Protein AF-A0A1M5SV69-F1 (afdb_monomer_lite)

Foldseek 3Di:
DCQVPPDPPLADHAQKWKDQDPDIDGHAAAPDDDPPDPVLLVLVLQLLQLVQVVCVVVVRDNPDHPPDDDDDAQDADPVRRDGIHMDGDPPRHDHSVVSSVSDDDDDPCVVVVVVVVVVPPPPPPVCCDVLNVLVVVLVVLVVVCVVVVVPQPPCVVVSVVSNVVSVVVNVVSVD

Organism: NCBI:txid1123350

Sequence (175 aa):
MMEYEYFGIEIPCPSAIIYTGNNFHITYKIKYPVNATDKAKTLAKRIQKEISNKLSDFNADKSVNLTTSTRFIYTRNFKTMNTVSVKIYEDKLYKLRDLQKCMPDLPSWYDKWKEQKKKNKKKVYNFFNLYNLLITRLGDLEKLQELRDFNCHGYRELMCFLYRNFAMQSLFNRR

Radius of gyration: 30.82 Å; chains: 1; bounding box: 59×40×78 Å

Secondary structure (DSSP, 8-state):
-HHHHHBTTTBPPPSEEEE-SS-EEEE-EESS-----HHHHHHHHHHHHHHHHHTGGGT--TT--TTPPPPPTT-B-TTT-PBPEEEE-TT-EE-HHHHHTTSPPPPTHHHHHHHHHHHT------TT-HHHHHHHHHHHHHHHHHTTTT--TTTHHHHHHHHHHHHHHHHHT--

Structure (mmCIF, N/CA/C/O backbone):
data_AF-A0A1M5SV69-F1
#
_entry.id   AF-A0A1M5SV69-F1
#
loop_
_atom_site.group_PDB
_atom_site.id
_atom_site.type_symbol
_atom_site.label_atom_id
_atom_site.label_alt_id
_atom_site.label_comp_id
_atom_site.label_asym_id
_atom_site.label_entity_id
_atom_site.label_seq_id
_atom_site.pdbx_PDB_ins_code
_atom_site.Cartn_x
_atom_site.Cartn_y
_atom_site.Cartn_z
_atom_site.occupancy
_atom_site.B_iso_or_equiv
_atom_site.auth_seq_id
_atom_site.auth_comp_id
_atom_site.auth_asym_id
_atom_site.auth_atom_id
_atom_site.pdbx_PDB_model_num
ATOM 1 N N . MET A 1 1 ? -12.460 3.429 27.699 1.00 64.25 1 MET A N 1
ATOM 2 C CA . MET A 1 1 ? -11.053 3.847 27.826 1.00 64.25 1 MET A CA 1
ATOM 3 C C . MET A 1 1 ? -10.481 4.145 26.444 1.00 64.25 1 MET A C 1
ATOM 5 O O . MET A 1 1 ? -10.582 5.293 26.044 1.00 64.25 1 MET A O 1
ATOM 9 N N . MET A 1 2 ? -10.135 3.134 25.629 1.00 80.81 2 MET A N 1
ATOM 10 C CA . MET A 1 2 ? -9.597 3.323 24.262 1.00 80.81 2 MET A CA 1
ATOM 11 C C . MET A 1 2 ? -10.385 4.300 23.375 1.00 80.81 2 MET A C 1
ATOM 13 O O . MET A 1 2 ? -9.789 5.172 22.754 1.00 80.81 2 MET A O 1
ATOM 17 N N . GLU A 1 3 ? -11.718 4.178 23.310 1.00 83.19 3 GLU A N 1
ATOM 18 C CA . GLU A 1 3 ? -12.513 5.023 22.406 1.00 83.19 3 GLU A CA 1
ATOM 19 C C . GLU A 1 3 ? -12.392 6.521 22.714 1.00 83.19 3 GLU A C 1
ATOM 21 O O . GLU A 1 3 ? -12.346 7.325 21.792 1.00 83.19 3 GLU A O 1
ATOM 26 N N . TYR A 1 4 ? -12.329 6.887 23.996 1.00 81.94 4 TYR A N 1
ATOM 27 C CA . TYR A 1 4 ? -12.284 8.285 24.433 1.00 81.94 4 TYR A CA 1
ATOM 28 C C . TYR A 1 4 ? -10.872 8.870 24.395 1.00 81.94 4 TYR A C 1
ATOM 30 O O . TYR A 1 4 ? -10.726 10.077 24.261 1.00 81.94 4 TYR A O 1
ATOM 38 N N . GLU A 1 5 ? -9.849 8.026 24.519 1.00 85.06 5 GLU A N 1
ATOM 39 C CA . GLU A 1 5 ? -8.449 8.453 24.597 1.00 85.06 5 GLU A CA 1
ATOM 40 C C . GLU A 1 5 ? -7.780 8.499 23.219 1.00 85.06 5 GLU A C 1
ATOM 42 O O . GLU A 1 5 ? -6.964 9.376 22.954 1.00 85.06 5 GLU A O 1
ATOM 47 N N . TYR A 1 6 ? -8.147 7.586 22.315 1.00 88.31 6 TYR A N 1
ATOM 48 C CA . TYR A 1 6 ? -7.448 7.423 21.040 1.00 88.31 6 TYR A CA 1
ATOM 49 C C . TYR A 1 6 ? -8.251 7.914 19.837 1.00 88.31 6 TYR A C 1
ATOM 51 O O . TYR A 1 6 ? -7.675 8.479 18.902 1.00 88.31 6 TYR A O 1
ATOM 59 N N . PHE A 1 7 ? -9.569 7.694 19.799 1.00 90.44 7 PHE A N 1
ATOM 60 C CA . PHE A 1 7 ? -10.340 7.941 18.579 1.00 90.44 7 PHE A CA 1
ATOM 61 C C . PHE A 1 7 ? -10.629 9.428 18.385 1.00 90.44 7 PHE A C 1
ATOM 63 O O . PHE A 1 7 ? -11.257 10.079 19.209 1.00 90.44 7 PHE A O 1
ATOM 70 N N . GLY A 1 8 ? -10.202 9.961 17.241 1.00 85.38 8 GLY A N 1
ATOM 71 C CA . GLY A 1 8 ? -10.313 11.384 16.922 1.00 85.38 8 GLY A CA 1
ATOM 72 C C . GLY A 1 8 ? -9.232 12.256 17.567 1.00 85.38 8 GLY A C 1
ATOM 73 O O . GLY A 1 8 ? -9.152 13.429 17.216 1.00 85.38 8 GLY A O 1
ATOM 74 N N . ILE A 1 9 ? -8.399 11.684 18.442 1.00 87.31 9 ILE A N 1
ATOM 75 C CA . ILE A 1 9 ? -7.287 12.363 19.116 1.00 87.31 9 ILE A CA 1
ATOM 76 C C . ILE A 1 9 ? -5.970 11.866 18.514 1.00 87.31 9 ILE A C 1
ATOM 78 O O . ILE A 1 9 ? -5.345 12.564 17.719 1.00 87.31 9 ILE A O 1
ATOM 82 N N . GLU A 1 10 ? -5.581 10.627 18.817 1.00 87.31 10 GLU A N 1
ATOM 83 C CA . GLU A 1 10 ? -4.330 10.045 18.325 1.00 87.31 10 GLU A CA 1
ATOM 84 C C . GLU A 1 10 ? -4.476 9.374 16.960 1.00 87.31 10 GLU A C 1
ATOM 86 O O . GLU A 1 10 ? -3.595 9.475 16.095 1.00 87.31 10 GLU A O 1
ATOM 91 N N . ILE A 1 11 ? -5.587 8.669 16.758 1.00 91.62 11 ILE A N 1
ATOM 92 C CA . ILE A 1 11 ? -5.908 7.983 15.509 1.00 91.62 11 ILE A CA 1
ATOM 93 C C . ILE A 1 11 ? -7.228 8.502 14.948 1.00 91.62 11 ILE A C 1
ATOM 95 O O . ILE A 1 11 ? -8.091 8.961 15.699 1.00 91.62 11 ILE A O 1
ATOM 99 N N . PRO A 1 12 ? -7.440 8.426 13.623 1.00 92.19 12 PRO A N 1
ATOM 100 C CA . PRO A 1 12 ? -8.720 8.793 13.046 1.00 92.19 12 PRO A CA 1
ATOM 101 C C . PRO A 1 12 ? -9.831 7.948 13.671 1.00 92.19 12 PRO A C 1
ATOM 103 O O . PRO A 1 12 ? -9.642 6.757 13.936 1.00 92.19 12 PRO A O 1
ATOM 106 N N . CYS A 1 13 ? -10.990 8.566 13.889 1.00 92.38 13 CYS A N 1
ATOM 107 C CA . CYS A 1 13 ? -12.167 7.853 14.367 1.00 92.38 13 CYS A CA 1
ATOM 108 C C . CYS A 1 13 ? -12.497 6.699 13.398 1.00 92.38 13 CYS A C 1
ATOM 110 O O . CYS A 1 13 ? -12.526 6.914 12.185 1.00 92.38 13 CYS A O 1
ATOM 112 N N . PRO A 1 14 ? -12.677 5.462 13.874 1.00 93.31 14 PRO A N 1
ATOM 113 C CA . PRO A 1 14 ? -12.984 4.355 12.982 1.00 93.31 14 PRO A CA 1
ATOM 114 C C . PRO A 1 14 ? -14.369 4.490 12.361 1.00 93.31 14 PRO A C 1
ATOM 116 O O . PRO A 1 14 ? -15.245 5.149 12.905 1.00 93.31 14 PRO A O 1
ATOM 119 N N . SER A 1 15 ? -14.579 3.829 11.224 1.00 93.06 15 SER A N 1
ATOM 120 C CA . SER A 1 15 ? -15.909 3.708 10.615 1.00 93.06 15 SER A CA 1
ATOM 121 C C . SER A 1 15 ? -16.727 2.602 11.270 1.00 93.06 15 SER A C 1
ATOM 123 O O . SER A 1 15 ? -17.947 2.697 11.371 1.00 93.06 15 SER A O 1
ATOM 125 N N . ALA A 1 16 ? -16.061 1.532 11.702 1.00 91.44 16 ALA A N 1
ATOM 126 C CA . ALA A 1 16 ? -16.687 0.457 12.451 1.00 91.44 16 ALA A CA 1
ATOM 127 C C . ALA A 1 16 ? -15.661 -0.302 13.293 1.00 91.44 16 ALA A C 1
ATOM 129 O O . ALA A 1 16 ? -14.480 -0.376 12.942 1.00 91.44 16 ALA A O 1
ATOM 130 N N . ILE A 1 17 ? -16.142 -0.921 14.366 1.00 91.69 17 ILE A N 1
ATOM 131 C CA . ILE A 1 17 ? -15.400 -1.898 15.160 1.00 91.69 17 ILE A CA 1
ATOM 132 C C . ILE A 1 17 ? -16.156 -3.215 15.101 1.00 91.69 17 ILE A C 1
ATOM 134 O O . ILE A 1 17 ? -17.335 -3.273 15.443 1.00 91.69 17 ILE A O 1
ATOM 138 N N . ILE A 1 18 ? -15.482 -4.267 14.649 1.00 90.44 18 ILE A N 1
ATOM 139 C CA . ILE A 1 18 ? -16.045 -5.615 14.555 1.00 90.44 18 ILE A CA 1
ATOM 140 C C . ILE A 1 18 ? -15.494 -6.432 15.717 1.00 90.44 18 ILE A C 1
ATOM 142 O O . ILE A 1 18 ? -14.295 -6.699 15.761 1.00 90.44 18 ILE A O 1
ATOM 146 N N . TYR A 1 19 ? -16.354 -6.858 16.633 1.00 90.06 19 TYR A N 1
ATOM 147 C CA . TYR A 1 19 ? -15.987 -7.697 17.768 1.00 90.06 19 TYR A CA 1
ATOM 148 C C . TYR A 1 19 ? -16.149 -9.164 17.388 1.00 90.06 19 TYR A C 1
ATOM 150 O O . TYR A 1 19 ? -17.208 -9.598 16.947 1.00 90.06 19 TYR A O 1
ATOM 158 N N . THR A 1 20 ? -15.091 -9.952 17.563 1.00 84.69 20 THR A N 1
ATOM 159 C CA . THR A 1 20 ? -15.037 -11.359 17.131 1.00 84.69 20 THR A CA 1
ATOM 160 C C . THR A 1 20 ? -14.983 -12.349 18.301 1.00 84.69 20 THR A C 1
ATOM 162 O O . THR A 1 20 ? -14.629 -13.521 18.128 1.00 84.69 20 THR A O 1
ATOM 165 N N . GLY A 1 21 ? -15.335 -11.881 19.500 1.00 80.88 21 GLY A N 1
ATOM 166 C CA . GLY A 1 21 ? -15.098 -12.556 20.770 1.00 80.88 21 GLY A CA 1
ATOM 167 C C . GLY A 1 21 ? -13.882 -11.938 21.452 1.00 80.88 21 GLY A C 1
ATOM 168 O O . GLY A 1 21 ? -13.966 -10.811 21.920 1.00 80.88 21 GLY A O 1
ATOM 169 N N . ASN A 1 22 ? -12.754 -12.648 21.465 1.00 81.62 22 ASN A N 1
ATOM 170 C CA . ASN A 1 22 ? -11.553 -12.211 22.193 1.00 81.62 22 ASN A CA 1
ATOM 171 C C . ASN A 1 22 ? -10.779 -11.083 21.497 1.00 81.62 22 ASN A C 1
ATOM 173 O O . ASN A 1 22 ? -9.997 -10.396 22.140 1.00 81.62 22 ASN A O 1
ATOM 177 N N . ASN A 1 23 ? -10.997 -10.897 20.194 1.00 86.50 23 ASN A N 1
ATOM 178 C CA . ASN A 1 23 ? -10.324 -9.881 19.392 1.00 86.50 23 ASN A CA 1
ATOM 179 C C . ASN A 1 23 ? -11.354 -8.950 18.756 1.00 86.50 23 ASN A C 1
ATOM 181 O O . ASN A 1 23 ? -12.509 -9.333 18.534 1.00 86.50 23 ASN A O 1
ATOM 185 N N . PHE A 1 24 ? -10.911 -7.764 18.361 1.00 87.75 24 PHE A N 1
ATOM 186 C CA . PHE A 1 24 ? -11.712 -6.825 17.589 1.00 87.75 24 PHE A CA 1
ATOM 187 C C . PHE A 1 24 ? -10.922 -6.290 16.391 1.00 87.75 24 PHE A C 1
ATOM 189 O O . PHE A 1 24 ? -9.693 -6.269 16.393 1.00 87.75 24 PHE A O 1
ATOM 196 N N . HIS A 1 25 ? -11.640 -5.860 15.357 1.00 89.31 25 HIS A N 1
ATOM 197 C CA . HIS A 1 25 ? -11.069 -5.228 14.174 1.00 89.31 25 HIS A CA 1
ATOM 198 C C . HIS A 1 25 ? -11.552 -3.790 14.068 1.00 89.31 25 HIS A C 1
ATOM 200 O O . HIS A 1 25 ? -12.753 -3.539 13.971 1.00 89.31 25 HIS A O 1
ATOM 206 N N . ILE A 1 26 ? -10.607 -2.857 14.025 1.00 90.50 26 ILE A N 1
ATOM 207 C CA . ILE A 1 26 ? -10.865 -1.451 13.723 1.00 90.50 26 ILE A CA 1
ATOM 208 C C . ILE A 1 26 ? -10.871 -1.289 12.203 1.00 90.50 26 ILE A C 1
ATOM 210 O O . ILE A 1 26 ? -9.895 -1.623 11.532 1.00 90.50 26 ILE A O 1
ATOM 214 N N . THR A 1 27 ? -11.978 -0.792 11.655 1.00 90.44 27 THR A N 1
ATOM 215 C CA . THR A 1 27 ? -12.192 -0.702 10.207 1.00 90.44 27 THR A CA 1
ATOM 216 C C . THR A 1 27 ? -12.416 0.742 9.775 1.00 90.44 27 THR A C 1
ATOM 218 O O . THR A 1 27 ? -13.216 1.465 10.371 1.00 90.44 27 THR A O 1
ATOM 221 N N . TYR A 1 28 ? -11.755 1.139 8.687 1.00 92.38 28 TYR A N 1
ATOM 222 C CA . TYR A 1 28 ? -11.915 2.441 8.038 1.00 92.38 28 TYR A CA 1
ATOM 223 C C . TYR A 1 28 ? -12.510 2.260 6.644 1.00 92.38 28 TYR A C 1
ATOM 225 O O . TYR A 1 28 ? -11.943 1.570 5.796 1.00 92.38 28 TYR A O 1
ATOM 233 N N . LYS A 1 29 ? -13.651 2.897 6.389 1.00 91.62 29 LYS A N 1
ATOM 234 C CA . LYS A 1 29 ? -14.342 2.851 5.101 1.00 91.62 29 LYS A CA 1
ATOM 235 C C . LYS A 1 29 ? -13.814 3.959 4.195 1.00 91.62 29 LYS A C 1
ATOM 237 O O . LYS A 1 29 ? -13.866 5.143 4.532 1.00 91.62 29 LYS A O 1
ATOM 242 N N . ILE A 1 30 ? -13.311 3.572 3.025 1.00 92.12 30 ILE A N 1
ATOM 243 C CA . ILE A 1 30 ? -12.817 4.522 2.028 1.00 92.12 30 ILE A CA 1
ATOM 244 C C . ILE A 1 30 ? -13.992 5.029 1.182 1.00 92.12 30 ILE A C 1
ATOM 246 O O . ILE A 1 30 ? -14.763 4.236 0.648 1.00 92.12 30 ILE A O 1
ATOM 250 N N . LYS A 1 31 ? -14.128 6.357 1.065 1.00 90.50 31 LYS A N 1
ATOM 251 C CA . LYS A 1 31 ? -15.256 7.041 0.409 1.00 90.50 31 LYS A CA 1
ATOM 252 C C . LYS A 1 31 ? -15.375 6.721 -1.082 1.00 90.50 31 LYS A C 1
ATOM 254 O O . LYS A 1 31 ? -16.479 6.547 -1.583 1.00 90.50 31 LYS A O 1
ATOM 259 N N . TYR A 1 32 ? -14.244 6.684 -1.781 1.00 89.12 32 TYR A N 1
ATOM 260 C CA . TYR A 1 32 ? -14.173 6.443 -3.222 1.00 89.12 32 TYR A CA 1
ATOM 261 C C . TYR A 1 32 ? -13.212 5.289 -3.511 1.00 89.12 32 TYR A C 1
ATOM 263 O O . TYR A 1 32 ? -12.206 5.170 -2.805 1.00 89.12 32 TYR A O 1
ATOM 271 N N . PRO A 1 33 ? -13.455 4.476 -4.552 1.00 86.81 33 PRO A N 1
ATOM 272 C CA . PRO A 1 33 ? -12.511 3.447 -4.963 1.00 86.81 33 PRO A CA 1
ATOM 273 C C . PRO A 1 33 ? -11.115 4.039 -5.185 1.00 86.81 33 PRO A C 1
ATOM 275 O O . PRO A 1 33 ? -10.955 5.080 -5.823 1.00 86.81 33 PRO A O 1
ATOM 278 N N . VAL A 1 34 ? -10.094 3.376 -4.646 1.00 86.25 34 VAL A N 1
ATOM 279 C CA . VAL A 1 34 ? -8.694 3.763 -4.839 1.00 86.25 34 VAL A CA 1
ATOM 280 C C . VAL A 1 34 ? -8.057 2.760 -5.785 1.00 86.25 34 VAL A C 1
ATOM 282 O O . VAL A 1 34 ? -8.069 1.561 -5.514 1.00 86.25 34 VAL A O 1
ATOM 285 N N . ASN A 1 35 ? -7.463 3.249 -6.874 1.00 87.06 35 ASN A N 1
ATOM 286 C CA . ASN A 1 35 ? -6.741 2.396 -7.815 1.00 87.06 35 ASN A CA 1
ATOM 287 C C . ASN A 1 35 ? -5.661 1.592 -7.081 1.00 87.06 35 ASN A C 1
ATOM 289 O O . ASN A 1 35 ? -4.825 2.169 -6.377 1.00 87.06 35 ASN A O 1
ATOM 293 N N . ALA A 1 36 ? -5.636 0.275 -7.302 1.00 85.25 36 ALA A N 1
ATOM 294 C CA . ALA A 1 36 ? -4.757 -0.688 -6.631 1.00 85.25 36 ALA A CA 1
ATOM 295 C C . ALA A 1 36 ? -3.279 -0.618 -7.084 1.00 85.25 36 ALA A C 1
ATOM 297 O O . ALA A 1 36 ? -2.602 -1.636 -7.223 1.00 85.25 36 ALA A O 1
ATOM 298 N N . THR A 1 37 ? -2.773 0.594 -7.304 1.00 90.56 37 THR A N 1
ATOM 299 C CA . THR A 1 37 ? -1.375 0.887 -7.626 1.00 90.56 37 THR A CA 1
ATOM 300 C C . THR A 1 37 ? -0.457 0.574 -6.445 1.00 90.56 37 THR A C 1
ATOM 302 O O . THR A 1 37 ? -0.856 0.694 -5.282 1.00 90.56 37 THR A O 1
ATOM 305 N N . ASP A 1 38 ? 0.811 0.264 -6.721 1.00 88.31 38 ASP A N 1
ATOM 306 C CA . ASP A 1 38 ? 1.802 -0.021 -5.672 1.00 88.31 38 ASP A CA 1
ATOM 307 C C . ASP A 1 38 ? 1.968 1.136 -4.687 1.00 88.31 38 ASP A C 1
ATOM 309 O O . ASP A 1 38 ? 2.153 0.925 -3.488 1.00 88.31 38 ASP A O 1
ATOM 313 N N . LYS A 1 39 ? 1.825 2.377 -5.165 1.00 89.75 39 LYS A N 1
ATOM 314 C CA . LYS A 1 39 ? 1.870 3.581 -4.326 1.00 89.75 39 LYS A CA 1
ATOM 315 C C . LYS A 1 39 ? 0.712 3.622 -3.331 1.00 89.75 39 LYS A C 1
ATOM 317 O O . LYS A 1 39 ? 0.944 3.888 -2.155 1.00 89.75 39 LYS A O 1
ATOM 322 N N . ALA A 1 40 ? -0.512 3.342 -3.784 1.00 91.00 40 ALA A N 1
ATOM 323 C CA . ALA A 1 40 ? -1.691 3.322 -2.922 1.00 91.00 40 ALA A CA 1
ATOM 324 C C . ALA A 1 40 ? -1.612 2.192 -1.887 1.00 91.00 40 ALA A C 1
ATOM 326 O O . ALA A 1 40 ? -1.817 2.437 -0.700 1.00 91.00 40 ALA A O 1
ATOM 327 N N . LYS A 1 41 ? -1.217 0.985 -2.317 1.00 90.31 41 LYS A N 1
ATOM 328 C CA . LYS A 1 41 ? -0.983 -0.158 -1.419 1.00 90.31 41 LYS A CA 1
ATOM 329 C C . LYS A 1 41 ? 0.082 0.164 -0.370 1.00 90.31 41 LYS A C 1
ATOM 331 O O . LYS A 1 41 ? -0.117 -0.103 0.811 1.00 90.31 41 LYS A O 1
ATOM 336 N N . THR A 1 42 ? 1.193 0.775 -0.786 1.00 91.25 42 THR A N 1
ATOM 337 C CA . THR A 1 42 ? 2.278 1.186 0.120 1.00 91.25 42 THR A CA 1
ATOM 338 C C . THR A 1 42 ? 1.798 2.217 1.135 1.00 91.25 42 THR A C 1
ATOM 340 O O . THR A 1 42 ? 2.099 2.088 2.319 1.00 91.25 42 THR A O 1
ATOM 343 N N . LEU A 1 43 ? 1.039 3.225 0.696 1.00 91.88 43 LEU A N 1
ATOM 344 C CA . LEU A 1 43 ? 0.486 4.243 1.588 1.00 91.88 43 LEU A CA 1
ATOM 345 C C . LEU A 1 43 ? -0.464 3.623 2.617 1.00 91.88 43 LEU A C 1
ATOM 347 O O . LEU A 1 43 ? -0.311 3.874 3.807 1.00 91.88 43 LEU A O 1
ATOM 351 N N . ALA A 1 44 ? -1.386 2.767 2.177 1.00 91.94 44 ALA A N 1
ATOM 352 C CA . ALA A 1 44 ? -2.326 2.102 3.069 1.00 91.94 44 ALA A CA 1
ATOM 353 C C . ALA A 1 44 ? -1.618 1.204 4.101 1.00 91.94 44 ALA A C 1
ATOM 355 O O . ALA A 1 44 ? -1.942 1.277 5.283 1.00 91.94 44 ALA A O 1
ATOM 356 N N . LYS A 1 45 ? -0.592 0.435 3.694 1.00 91.12 45 LYS A N 1
ATOM 357 C CA . LYS A 1 45 ? 0.223 -0.372 4.624 1.00 91.12 45 LYS A CA 1
ATOM 358 C C . LYS A 1 45 ? 0.917 0.490 5.679 1.00 91.12 45 LYS A C 1
ATOM 360 O O . LYS A 1 45 ? 0.997 0.100 6.838 1.00 91.12 45 LYS A O 1
ATOM 365 N N . ARG A 1 46 ? 1.432 1.660 5.286 1.00 91.50 46 ARG A N 1
ATOM 366 C CA . ARG A 1 46 ? 2.080 2.588 6.225 1.00 91.50 46 ARG A CA 1
ATOM 367 C C . ARG A 1 46 ? 1.085 3.187 7.211 1.00 91.50 46 ARG A C 1
ATOM 369 O O . ARG A 1 46 ? 1.371 3.176 8.397 1.00 91.50 46 ARG A O 1
ATOM 376 N N . ILE A 1 47 ? -0.076 3.637 6.735 1.00 92.62 47 ILE A N 1
ATOM 377 C CA . ILE A 1 47 ? -1.160 4.140 7.595 1.00 92.62 47 ILE A CA 1
ATOM 378 C C . ILE A 1 47 ? -1.547 3.078 8.625 1.00 92.62 47 ILE A C 1
ATOM 380 O O . ILE A 1 47 ? -1.594 3.359 9.816 1.00 92.62 47 ILE A O 1
ATOM 384 N N . GLN A 1 48 ? -1.763 1.842 8.176 1.00 91.56 48 GLN A N 1
ATOM 385 C CA . GLN A 1 48 ? -2.102 0.732 9.058 1.00 91.56 48 GLN A CA 1
ATOM 386 C C . GLN A 1 48 ? -1.015 0.480 10.112 1.00 91.56 48 GLN A C 1
ATOM 388 O O . GLN A 1 48 ? -1.331 0.307 11.287 1.00 91.56 48 GLN A O 1
ATOM 393 N N . LYS A 1 49 ? 0.261 0.490 9.709 1.00 90.94 49 LYS A N 1
ATOM 394 C CA . LYS A 1 49 ? 1.388 0.324 10.632 1.00 90.94 49 LYS A CA 1
ATOM 395 C C . LYS A 1 49 ? 1.435 1.441 11.676 1.00 90.94 49 LYS A C 1
ATOM 397 O O . LYS A 1 49 ? 1.636 1.143 12.846 1.00 90.94 49 LYS A O 1
ATOM 402 N N . GLU A 1 50 ? 1.223 2.693 11.275 1.00 92.00 50 GLU A N 1
ATOM 403 C CA . GLU A 1 50 ? 1.185 3.822 12.212 1.00 92.00 50 GLU A CA 1
ATOM 404 C C . GLU A 1 50 ? 0.024 3.709 13.203 1.00 92.00 50 GLU A C 1
ATOM 406 O O . GLU A 1 50 ? 0.226 3.876 14.402 1.00 92.00 50 GLU A O 1
ATOM 411 N N . ILE A 1 51 ? -1.174 3.345 12.739 1.00 91.88 51 ILE A N 1
ATOM 412 C CA . ILE A 1 51 ? -2.327 3.117 13.625 1.00 91.88 51 ILE A CA 1
ATOM 413 C C . ILE A 1 51 ? -2.042 1.965 14.601 1.00 91.88 51 ILE A C 1
ATOM 415 O O . ILE A 1 51 ? -2.313 2.087 15.791 1.00 91.88 51 ILE A O 1
ATOM 419 N N . SER A 1 52 ? -1.449 0.866 14.128 1.00 90.94 52 SER A N 1
ATOM 420 C CA . SER A 1 52 ? -1.069 -0.266 14.982 1.00 90.94 52 SER A CA 1
ATOM 421 C C . SER A 1 52 ? 0.031 0.089 15.985 1.00 90.94 52 SER A C 1
ATOM 423 O O . SER A 1 52 ? 0.018 -0.432 17.094 1.00 90.94 52 SER A O 1
ATOM 425 N N . ASN A 1 53 ? 0.967 0.969 15.621 1.00 90.75 53 ASN A N 1
ATOM 426 C CA . ASN A 1 53 ? 1.982 1.465 16.546 1.00 90.75 53 ASN A CA 1
ATOM 427 C C . ASN A 1 53 ? 1.366 2.334 17.643 1.00 90.75 53 ASN A C 1
ATOM 429 O O . ASN A 1 53 ? 1.728 2.156 18.795 1.00 90.75 53 ASN A O 1
ATOM 433 N N . LYS A 1 54 ? 0.426 3.223 17.301 1.00 90.69 54 LYS A N 1
ATOM 434 C CA . LYS A 1 54 ? -0.304 4.039 18.285 1.00 90.69 54 LYS A CA 1
ATOM 435 C C . LYS A 1 54 ? -1.157 3.190 19.225 1.00 90.69 54 LYS A C 1
ATOM 437 O O . LYS A 1 54 ? -1.316 3.518 20.385 1.00 90.69 54 LYS A O 1
ATOM 442 N N . LEU A 1 55 ? -1.664 2.059 18.743 1.00 89.94 55 LEU A N 1
ATOM 443 C CA . LEU A 1 55 ? -2.428 1.102 19.544 1.00 89.94 55 LEU A CA 1
ATOM 444 C C . LEU A 1 55 ? -1.560 -0.028 20.127 1.00 89.94 55 LEU A C 1
ATOM 446 O O . LEU A 1 55 ? -2.074 -1.118 20.396 1.00 89.94 55 LEU A O 1
ATOM 450 N N . SER A 1 56 ? -0.252 0.191 20.311 1.00 88.38 56 SER A N 1
ATOM 451 C CA . SER A 1 56 ? 0.652 -0.831 20.857 1.00 88.38 56 SER A CA 1
ATOM 452 C C . SER A 1 56 ? 0.227 -1.317 22.237 1.00 88.38 56 SER A C 1
ATOM 454 O O . SER A 1 56 ? 0.341 -2.508 22.516 1.00 88.38 56 SER A O 1
ATOM 456 N N . ASP A 1 57 ? -0.329 -0.422 23.049 1.00 88.38 57 ASP A N 1
ATOM 457 C CA . ASP A 1 57 ? -0.762 -0.697 24.423 1.00 88.38 57 ASP A CA 1
ATOM 458 C C . ASP A 1 57 ? -1.916 -1.708 24.475 1.00 88.38 57 ASP A C 1
ATOM 460 O O . ASP A 1 57 ? -2.129 -2.386 25.477 1.00 88.38 57 ASP A O 1
ATOM 464 N N . PHE A 1 58 ? -2.627 -1.869 23.356 1.00 87.44 58 PHE A N 1
ATOM 465 C CA . PHE A 1 58 ? -3.705 -2.839 23.184 1.00 87.44 58 PHE A CA 1
ATOM 466 C C . PHE A 1 58 ? -3.263 -4.096 22.422 1.00 87.44 58 PHE A C 1
ATOM 468 O O . PHE A 1 58 ? -4.111 -4.834 21.922 1.00 87.44 58 PHE A O 1
ATOM 475 N N . ASN A 1 59 ? -1.952 -4.341 22.303 1.00 85.44 59 ASN A N 1
ATOM 476 C CA . ASN A 1 59 ? -1.373 -5.455 21.544 1.00 85.44 59 ASN A CA 1
ATOM 477 C C . ASN A 1 59 ? -1.872 -5.519 20.089 1.00 85.44 59 ASN A C 1
ATOM 479 O O . ASN A 1 59 ? -2.119 -6.598 19.545 1.00 85.44 59 ASN A O 1
ATOM 483 N N . ALA A 1 60 ? -2.037 -4.357 19.446 1.00 84.88 60 ALA A N 1
ATOM 484 C CA . ALA A 1 60 ? -2.473 -4.298 18.058 1.00 84.88 60 ALA A CA 1
ATOM 485 C C . ALA A 1 60 ? -1.478 -5.008 17.125 1.00 84.88 60 ALA A C 1
ATOM 487 O O . ALA A 1 60 ? -0.272 -4.747 17.144 1.00 84.88 60 ALA A O 1
ATOM 488 N N . ASP A 1 61 ? -2.005 -5.884 16.271 1.00 82.19 61 ASP A N 1
ATOM 489 C CA . ASP A 1 61 ? -1.194 -6.690 15.365 1.00 82.19 61 ASP A CA 1
ATOM 490 C C . ASP A 1 61 ? -0.651 -5.857 14.190 1.00 82.19 61 ASP A C 1
ATOM 492 O O . ASP A 1 61 ? -1.387 -5.371 13.324 1.00 82.19 61 ASP A O 1
ATOM 496 N N . LYS A 1 62 ? 0.680 -5.746 14.141 1.00 77.38 62 LYS A N 1
ATOM 497 C CA . LYS A 1 62 ? 1.434 -5.006 13.118 1.00 77.38 62 LYS A CA 1
ATOM 498 C C . LYS A 1 62 ? 1.527 -5.751 11.783 1.00 77.38 62 LYS A C 1
ATOM 500 O O . LYS A 1 62 ? 1.935 -5.154 10.786 1.00 77.38 62 LYS A O 1
ATOM 505 N N . SER A 1 63 ? 1.203 -7.045 11.763 1.00 74.94 63 SER A N 1
ATOM 506 C CA . SER A 1 63 ? 1.414 -7.953 10.629 1.00 74.94 63 SER A CA 1
ATOM 507 C C . SER A 1 63 ? 0.177 -8.171 9.752 1.00 74.94 63 SER A C 1
ATOM 509 O O . SER A 1 63 ? 0.263 -8.843 8.722 1.00 74.94 63 SER A O 1
ATOM 511 N N . VAL A 1 64 ? -0.964 -7.573 10.111 1.00 74.62 64 VAL A N 1
ATOM 512 C CA . VAL A 1 64 ? -2.222 -7.742 9.374 1.00 74.62 64 VAL A CA 1
ATOM 513 C C . VAL A 1 64 ? -2.045 -7.311 7.911 1.00 74.62 64 VAL A C 1
ATOM 515 O O . VAL A 1 64 ? -1.547 -6.229 7.606 1.00 74.62 64 VAL A O 1
ATOM 518 N N . ASN A 1 65 ? -2.452 -8.155 6.966 1.00 77.12 65 ASN A N 1
ATOM 519 C CA . ASN A 1 65 ? -2.412 -7.799 5.550 1.00 77.12 65 ASN A CA 1
ATOM 520 C C . ASN A 1 65 ? -3.591 -6.896 5.174 1.00 77.12 65 ASN A C 1
ATOM 522 O O . ASN A 1 65 ? -4.699 -7.058 5.684 1.00 77.12 65 ASN A O 1
ATOM 526 N N . LEU A 1 66 ? -3.383 -6.013 4.193 1.00 72.88 66 LEU A N 1
ATOM 527 C CA . LEU A 1 66 ? -4.426 -5.106 3.695 1.00 72.88 66 LEU A CA 1
ATOM 528 C C . LEU A 1 66 ? -5.654 -5.839 3.119 1.00 72.88 66 LEU A C 1
ATOM 530 O O . LEU A 1 66 ? -6.735 -5.270 3.038 1.00 72.88 66 LEU A O 1
ATOM 534 N N . THR A 1 67 ? -5.463 -7.084 2.682 1.00 65.62 67 THR A N 1
ATOM 535 C CA . THR A 1 67 ? -6.475 -7.963 2.077 1.00 65.62 67 THR A CA 1
ATOM 536 C C . THR A 1 67 ? -6.987 -9.033 3.043 1.00 65.62 67 THR A C 1
ATOM 538 O O . THR A 1 67 ? -7.592 -10.007 2.606 1.00 65.62 67 THR A O 1
ATOM 541 N N . THR A 1 68 ? -6.715 -8.906 4.344 1.00 66.25 68 THR A N 1
ATOM 542 C CA . THR A 1 68 ? -7.184 -9.883 5.336 1.00 66.25 68 THR A CA 1
ATOM 543 C C . THR A 1 68 ? -8.710 -9.889 5.388 1.00 66.25 68 THR A C 1
ATOM 545 O O . THR A 1 68 ? -9.335 -8.839 5.527 1.00 66.25 68 THR A O 1
ATOM 548 N N . SER A 1 69 ? -9.315 -11.074 5.300 1.00 67.75 69 SER A N 1
ATOM 549 C CA . SER A 1 69 ? -10.753 -11.247 5.489 1.00 67.75 69 SER A CA 1
ATOM 550 C C . SER A 1 69 ? -11.133 -10.986 6.946 1.00 67.75 69 SER A C 1
ATOM 552 O O . SER A 1 69 ? -10.609 -11.640 7.851 1.00 67.75 69 SER A O 1
ATOM 554 N N . THR A 1 70 ? -12.074 -10.078 7.182 1.00 73.88 70 THR A N 1
ATOM 555 C CA . THR A 1 70 ? -12.759 -9.956 8.472 1.00 73.88 70 THR A CA 1
ATOM 556 C C . THR A 1 70 ? -13.895 -10.970 8.569 1.00 73.88 70 THR A C 1
ATOM 558 O O . THR A 1 70 ? -14.410 -11.462 7.563 1.00 73.88 70 THR A O 1
ATOM 561 N N . ARG A 1 71 ? -14.287 -11.320 9.799 1.00 79.88 71 ARG A N 1
ATOM 562 C CA . ARG A 1 71 ? -15.439 -12.204 10.009 1.00 79.88 71 ARG A CA 1
ATOM 563 C C . ARG A 1 71 ? -16.736 -11.497 9.648 1.00 79.88 71 ARG A C 1
ATOM 565 O O . ARG A 1 71 ? -16.902 -10.310 9.922 1.00 79.88 71 ARG A O 1
ATOM 572 N N . PHE A 1 72 ? -17.659 -12.261 9.077 1.00 81.75 72 PHE A N 1
ATOM 573 C CA . PHE A 1 72 ? -18.976 -11.765 8.716 1.00 81.75 72 PHE A CA 1
ATOM 574 C C . PHE A 1 72 ? -19.806 -11.494 9.979 1.00 81.75 72 PHE A C 1
ATOM 576 O O . PHE A 1 72 ? -19.739 -12.247 10.956 1.00 81.75 72 PHE A O 1
ATOM 583 N N . ILE A 1 73 ? -20.564 -10.401 9.973 1.00 84.06 73 ILE A N 1
ATOM 584 C CA . ILE A 1 73 ? -21.369 -9.967 11.122 1.00 84.06 73 ILE A CA 1
ATOM 585 C C . ILE A 1 73 ? -22.456 -11.019 11.389 1.00 84.06 73 ILE A C 1
ATOM 587 O O . ILE A 1 73 ? -22.904 -11.691 10.463 1.00 84.06 73 ILE A O 1
ATOM 591 N N . TYR A 1 74 ? -22.847 -11.199 12.652 1.00 84.06 74 TYR A N 1
ATOM 592 C CA . TYR A 1 74 ? -23.852 -12.176 13.097 1.00 84.06 74 TYR A CA 1
ATOM 593 C C . TYR A 1 74 ? -23.475 -13.653 12.898 1.00 84.06 74 TYR A C 1
ATOM 595 O O . TYR A 1 74 ? -24.270 -14.539 13.202 1.00 84.06 74 TYR A O 1
ATOM 603 N N . THR A 1 75 ? -22.252 -13.950 12.449 1.00 86.12 75 THR A N 1
ATOM 604 C CA . THR A 1 75 ? -21.734 -15.325 12.440 1.00 86.12 75 THR A CA 1
ATOM 605 C C . THR A 1 75 ? -21.196 -15.727 13.809 1.00 86.12 75 THR A C 1
ATOM 607 O O . THR A 1 75 ? -20.835 -14.880 14.630 1.00 86.12 75 THR A O 1
ATOM 610 N N . ARG A 1 76 ? -21.127 -17.036 14.070 1.00 84.44 76 ARG A N 1
ATOM 611 C CA . ARG A 1 76 ? -20.609 -17.582 15.329 1.00 84.44 76 ARG A CA 1
ATOM 612 C C . ARG A 1 76 ? -19.139 -17.959 15.186 1.00 84.44 76 ARG A C 1
ATOM 614 O O . ARG A 1 76 ? -18.762 -18.693 14.275 1.00 84.44 76 ARG A O 1
ATOM 621 N N . ASN A 1 77 ? -18.297 -17.499 16.106 1.00 80.00 77 ASN A N 1
ATOM 622 C CA . ASN A 1 77 ? -16.918 -17.965 16.195 1.00 80.00 77 ASN A CA 1
ATOM 623 C C . ASN A 1 77 ? -16.900 -19.395 16.740 1.00 80.00 77 ASN A C 1
ATOM 625 O O . ASN A 1 77 ? -17.178 -19.588 17.916 1.00 80.00 77 ASN A O 1
ATOM 629 N N . PHE A 1 78 ? -16.502 -20.381 15.938 1.00 81.56 78 PHE A N 1
ATOM 630 C CA . PHE A 1 78 ? -16.450 -21.774 16.395 1.00 81.56 78 PHE A CA 1
ATOM 631 C C . PHE A 1 78 ? -15.531 -21.987 17.613 1.00 81.56 78 PHE A C 1
ATOM 633 O O . PHE A 1 78 ? -15.828 -22.808 18.471 1.00 81.56 78 PHE A O 1
ATOM 640 N N . LYS A 1 79 ? -14.440 -21.214 17.735 1.00 82.62 79 LYS A N 1
ATOM 641 C CA . LYS A 1 79 ? -13.467 -21.374 18.832 1.00 82.62 79 LYS A CA 1
ATOM 642 C C . LYS A 1 79 ? -13.956 -20.822 20.169 1.00 82.62 79 LYS A C 1
ATOM 644 O O . LYS A 1 79 ? -13.615 -21.370 21.205 1.00 82.62 79 LYS A O 1
ATOM 649 N N . THR A 1 80 ? -14.690 -19.710 20.153 1.00 80.44 80 THR A N 1
ATOM 650 C CA . THR A 1 80 ? -15.134 -19.032 21.389 1.00 80.44 80 THR A CA 1
ATOM 651 C C . THR A 1 80 ? -16.638 -19.117 21.601 1.00 80.44 80 THR A C 1
ATOM 653 O O . THR A 1 80 ? -17.136 -18.616 22.596 1.00 80.44 80 THR A O 1
ATOM 656 N N . MET A 1 81 ? -17.376 -19.675 20.640 1.00 83.56 81 MET A N 1
ATOM 657 C CA . MET A 1 81 ? -18.839 -19.731 20.578 1.00 83.56 81 MET A CA 1
ATOM 658 C C . MET A 1 81 ? -19.566 -18.377 20.631 1.00 83.56 81 MET A C 1
ATOM 660 O O . MET A 1 81 ? -20.797 -18.360 20.622 1.00 83.56 81 MET A O 1
ATOM 664 N N . ASN A 1 82 ? -18.827 -17.265 20.594 1.00 85.00 82 ASN A N 1
ATOM 665 C CA . ASN A 1 82 ? -19.360 -15.906 20.616 1.00 85.00 82 ASN A CA 1
ATOM 666 C C . ASN A 1 82 ? -19.868 -15.479 19.238 1.00 85.00 82 ASN A C 1
ATOM 668 O O . ASN A 1 82 ? -19.262 -15.799 18.209 1.00 85.00 82 ASN A O 1
ATOM 672 N N . THR A 1 83 ? -20.946 -14.704 19.234 1.00 87.38 83 THR A N 1
ATOM 673 C CA . THR A 1 83 ? -21.487 -14.070 18.030 1.00 87.38 83 THR A CA 1
ATOM 674 C C . THR A 1 83 ? -20.665 -12.837 17.670 1.00 87.38 83 THR A C 1
ATOM 676 O O . THR A 1 83 ? -20.320 -12.035 18.537 1.00 87.38 83 THR A O 1
ATOM 679 N N . VAL A 1 84 ? -20.345 -12.683 16.386 1.00 88.69 84 VAL A N 1
ATOM 680 C CA . VAL A 1 84 ? -19.664 -11.497 15.863 1.00 88.69 84 VAL A CA 1
ATOM 681 C C . VAL A 1 84 ? -20.633 -10.316 15.884 1.00 88.69 84 VAL A C 1
ATOM 683 O O . VAL A 1 84 ? -21.663 -10.352 15.208 1.00 88.69 84 VAL A O 1
ATOM 686 N N . SER A 1 85 ? -20.296 -9.268 16.632 1.00 90.69 85 SER A N 1
ATOM 687 C CA . SER A 1 85 ? -21.066 -8.022 16.705 1.00 90.69 85 SER A CA 1
ATOM 688 C C . SER A 1 85 ? -20.287 -6.860 16.090 1.00 90.69 85 SER A C 1
ATOM 690 O O . SER A 1 85 ? -19.071 -6.930 15.900 1.00 90.69 85 SER A O 1
ATOM 692 N N . VAL A 1 86 ? -20.988 -5.784 15.735 1.00 90.88 86 VAL A N 1
ATOM 693 C CA . VAL A 1 86 ? -20.383 -4.597 15.127 1.00 90.88 86 VAL A CA 1
ATOM 694 C C . VAL A 1 86 ? -20.886 -3.339 15.820 1.00 90.88 86 VAL A C 1
ATOM 696 O O . VAL A 1 86 ? -22.070 -3.222 16.124 1.00 90.88 86 VAL A O 1
ATOM 699 N N . LYS A 1 87 ? -19.981 -2.388 16.039 1.00 90.69 87 LYS A N 1
ATOM 700 C CA . LYS A 1 87 ? -20.305 -1.010 16.401 1.00 90.69 87 LYS A CA 1
ATOM 701 C C . LYS A 1 87 ? -19.967 -0.121 15.215 1.00 90.69 87 LYS A C 1
ATOM 703 O O . LYS A 1 87 ? -18.807 -0.056 14.809 1.00 90.69 87 LYS A O 1
ATOM 708 N N . ILE A 1 88 ? -20.980 0.504 14.628 1.00 89.31 88 ILE A N 1
ATOM 709 C CA . ILE A 1 88 ? -20.836 1.373 13.458 1.00 89.31 88 ILE A CA 1
ATOM 710 C C . ILE A 1 88 ? -20.787 2.820 13.941 1.00 89.31 88 ILE A C 1
ATOM 712 O O . ILE A 1 88 ? -21.600 3.228 14.764 1.00 89.31 88 ILE A O 1
ATOM 716 N N . TYR A 1 89 ? -19.835 3.584 13.417 1.00 87.19 89 TYR A N 1
ATOM 717 C CA . TYR A 1 89 ? -19.765 5.029 13.596 1.00 87.19 89 TYR A CA 1
ATOM 718 C C . TYR A 1 89 ? -20.238 5.653 12.283 1.00 87.19 89 TYR A C 1
ATOM 720 O O . TYR A 1 89 ? -19.477 5.749 11.314 1.00 87.19 89 TYR A O 1
ATOM 728 N N . GLU A 1 90 ? -21.531 5.979 12.226 1.00 72.62 90 GLU A N 1
ATOM 729 C CA . GLU A 1 90 ? -22.178 6.541 11.036 1.00 72.62 90 GLU A CA 1
ATOM 730 C C . GLU A 1 90 ? -21.426 7.797 10.529 1.00 72.62 90 GLU A C 1
ATOM 732 O O . GLU A 1 90 ? -20.725 8.483 11.276 1.00 72.62 90 GLU A O 1
ATOM 737 N N . ASP A 1 91 ? -21.480 8.036 9.214 1.00 75.81 91 ASP A N 1
ATOM 738 C CA . ASP A 1 91 ? -20.835 9.148 8.483 1.00 75.81 91 ASP A CA 1
ATOM 739 C C . ASP A 1 91 ? -19.299 9.205 8.402 1.00 75.81 91 ASP A C 1
ATOM 741 O O . ASP A 1 91 ? -18.736 10.089 7.743 1.00 75.81 91 ASP A O 1
ATOM 745 N N . LYS A 1 92 ? -18.564 8.245 8.968 1.00 83.56 92 LYS A N 1
ATOM 746 C CA . LYS A 1 92 ? -17.093 8.229 8.857 1.00 83.56 92 LYS A CA 1
ATOM 747 C C . LYS A 1 92 ? -16.621 7.590 7.548 1.00 83.56 92 LYS A C 1
ATOM 749 O O . LYS A 1 92 ? -16.257 6.415 7.500 1.00 83.56 92 LYS A O 1
ATOM 754 N N . LEU A 1 93 ? -16.606 8.379 6.474 1.00 90.94 93 LEU A N 1
ATOM 755 C CA . LEU A 1 93 ? -16.027 8.022 5.173 1.00 90.94 93 LEU A CA 1
ATOM 756 C C . LEU A 1 93 ? -14.732 8.795 4.918 1.00 90.94 93 LEU A C 1
ATOM 758 O O . LEU A 1 93 ? -14.719 10.024 4.942 1.00 90.94 93 LEU A O 1
ATOM 762 N N . TYR A 1 94 ? -13.662 8.081 4.579 1.00 92.62 94 TYR A N 1
ATOM 763 C CA . TYR A 1 94 ? -12.334 8.676 4.437 1.00 92.62 94 TYR A CA 1
ATOM 764 C C . TYR A 1 94 ? -11.834 8.676 2.999 1.00 92.62 94 TYR A C 1
ATOM 766 O O . TYR A 1 94 ? -11.989 7.695 2.272 1.00 92.62 94 TYR A O 1
ATOM 774 N N . LYS A 1 95 ? -11.132 9.732 2.579 1.00 93.50 95 LYS A N 1
ATOM 775 C CA . LYS A 1 95 ? -10.144 9.580 1.505 1.00 93.50 95 LYS A CA 1
ATOM 776 C C . LYS A 1 95 ? -8.873 9.002 2.123 1.00 93.50 95 LYS A C 1
ATOM 778 O O . LYS A 1 95 ? -8.523 9.318 3.256 1.00 93.50 95 LYS A O 1
ATOM 783 N N . LEU A 1 96 ? -8.113 8.218 1.358 1.00 91.44 96 LEU A N 1
ATOM 784 C CA . LEU A 1 96 ? -6.841 7.659 1.844 1.00 91.44 96 LEU A CA 1
ATOM 785 C C . LEU A 1 96 ? -5.854 8.756 2.303 1.00 91.44 96 LEU A C 1
ATOM 787 O O . LEU A 1 96 ? -5.067 8.552 3.221 1.00 91.44 96 LEU A O 1
ATOM 791 N N . ARG A 1 97 ? -5.939 9.945 1.692 1.00 90.19 97 ARG A N 1
ATOM 792 C CA . ARG A 1 97 ? -5.192 11.145 2.093 1.00 90.19 97 ARG A CA 1
ATOM 793 C C . ARG A 1 97 ? -5.595 11.702 3.457 1.00 90.19 97 ARG A C 1
ATOM 795 O O . ARG A 1 97 ? -4.746 12.277 4.123 1.00 90.1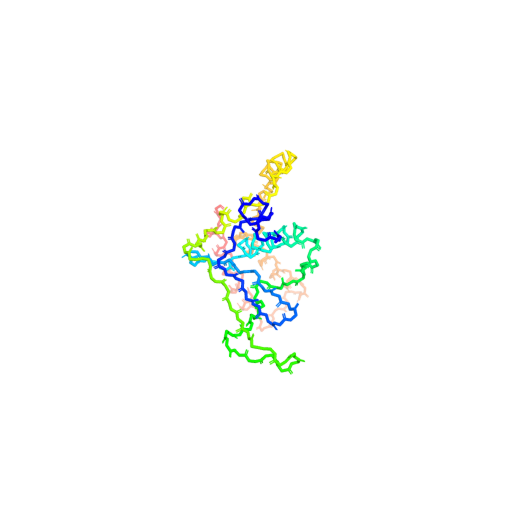9 97 ARG A O 1
ATOM 802 N N . ASP A 1 98 ? -6.850 11.545 3.861 1.00 91.88 98 ASP A N 1
ATOM 803 C CA . ASP A 1 98 ? -7.314 12.023 5.164 1.00 91.88 98 ASP A CA 1
ATOM 804 C C . ASP A 1 98 ? -6.734 11.144 6.271 1.00 91.88 98 ASP A C 1
ATOM 806 O O . ASP A 1 98 ? -6.204 11.657 7.250 1.00 91.88 98 ASP A O 1
ATOM 810 N N . LEU A 1 99 ? -6.729 9.823 6.056 1.00 92.62 99 LEU A N 1
ATOM 811 C CA . LEU A 1 99 ? -6.088 8.870 6.964 1.00 92.62 99 LEU A CA 1
ATOM 812 C C . LEU A 1 99 ? -4.570 9.063 7.028 1.00 92.62 99 LEU A C 1
ATOM 814 O O . LEU A 1 99 ? -3.985 8.891 8.088 1.00 92.62 99 LEU A O 1
ATOM 818 N N . GLN A 1 100 ? -3.925 9.479 5.932 1.00 91.94 100 GLN A N 1
ATOM 819 C CA . GLN A 1 100 ? -2.488 9.777 5.927 1.00 91.94 100 GLN A CA 1
ATOM 820 C C . GLN A 1 100 ? -2.092 10.827 6.980 1.00 91.94 100 GLN A C 1
ATOM 822 O O . GLN A 1 100 ? -0.962 10.790 7.455 1.00 91.94 100 GLN A O 1
ATOM 827 N N . LYS A 1 101 ? -2.997 11.731 7.377 1.00 90.38 101 LYS A N 1
ATOM 828 C CA . LYS A 1 101 ? -2.709 12.773 8.378 1.00 90.38 101 LYS A CA 1
ATOM 829 C C . LYS A 1 101 ? -2.374 12.220 9.765 1.00 90.38 101 LYS A C 1
ATOM 831 O O . LYS A 1 101 ? -1.830 12.949 10.578 1.00 90.38 101 LYS A O 1
ATOM 836 N N . CYS A 1 102 ? -2.688 10.953 10.048 1.00 88.69 102 CYS A N 1
ATOM 837 C CA . CYS A 1 102 ? -2.302 10.328 11.311 1.00 88.69 102 CYS A CA 1
ATOM 838 C C . CYS A 1 102 ? -0.821 9.924 11.361 1.00 88.69 102 CYS A C 1
ATOM 840 O O . CYS A 1 102 ? -0.356 9.501 12.420 1.00 88.69 102 CYS A O 1
ATOM 842 N N . MET A 1 103 ? -0.117 9.982 10.227 1.00 89.75 103 MET A N 1
ATOM 843 C CA . MET A 1 103 ? 1.302 9.662 10.118 1.00 89.75 103 MET A CA 1
ATOM 844 C C . MET A 1 103 ? 2.156 10.873 10.518 1.00 89.75 103 MET A C 1
ATOM 846 O O . MET A 1 103 ? 1.731 12.003 10.280 1.00 89.75 103 MET A O 1
ATOM 850 N N . PRO A 1 104 ? 3.365 10.659 11.064 1.00 87.81 104 PRO A N 1
ATOM 851 C CA . PRO A 1 104 ? 4.292 11.752 11.329 1.00 87.81 104 PRO A CA 1
ATOM 852 C C . PRO A 1 104 ? 4.690 12.468 10.035 1.00 87.81 104 PRO A C 1
ATOM 854 O O . PRO A 1 104 ? 4.712 11.867 8.950 1.00 87.81 104 PRO A O 1
ATOM 857 N N . ASP A 1 105 ? 5.041 13.745 10.170 1.00 86.25 105 ASP A N 1
ATOM 858 C CA . ASP A 1 105 ? 5.585 14.521 9.066 1.00 86.25 105 ASP A CA 1
ATOM 859 C C . ASP A 1 105 ? 6.853 13.876 8.509 1.00 86.25 105 ASP A C 1
ATOM 861 O O . ASP A 1 105 ? 7.603 13.162 9.185 1.00 86.25 105 ASP A O 1
ATOM 865 N N . LEU A 1 106 ? 7.083 14.116 7.220 1.00 85.25 106 LEU A N 1
ATOM 866 C CA . LEU A 1 106 ? 8.285 13.624 6.571 1.00 85.25 106 LEU A CA 1
ATOM 867 C C . LEU A 1 106 ? 9.512 14.272 7.232 1.00 85.25 106 LEU A C 1
ATOM 869 O O . LEU A 1 106 ? 9.502 15.477 7.481 1.00 85.25 106 LEU A O 1
ATOM 873 N N . PRO A 1 107 ? 10.589 13.507 7.478 1.00 87.62 107 PRO A N 1
ATOM 874 C CA . PRO A 1 107 ? 11.814 14.071 8.024 1.00 87.62 107 PRO A CA 1
ATOM 875 C C . PRO A 1 107 ? 12.348 15.216 7.158 1.00 87.62 107 PRO A C 1
ATOM 877 O O . PRO A 1 107 ? 12.297 15.134 5.931 1.00 87.62 107 PRO A O 1
ATOM 880 N N . SER A 1 108 ? 12.957 16.230 7.777 1.00 86.31 108 SER A N 1
ATOM 881 C CA . SER A 1 108 ? 13.509 17.407 7.080 1.00 86.31 108 SER A CA 1
ATOM 882 C C . SER A 1 108 ? 14.525 17.059 5.982 1.00 86.31 108 SER A C 1
ATOM 884 O O . SER A 1 108 ? 14.636 17.751 4.971 1.00 86.31 108 SER A O 1
ATOM 886 N N . TRP A 1 109 ? 15.243 15.940 6.123 1.00 87.81 109 TRP A N 1
ATOM 887 C CA . TRP A 1 109 ? 16.179 15.455 5.106 1.00 87.81 109 TRP A CA 1
ATOM 888 C C . TRP A 1 109 ? 15.490 14.920 3.838 1.00 87.81 109 TRP A C 1
ATOM 890 O O . TRP A 1 109 ? 16.138 14.811 2.793 1.00 87.81 109 TRP A O 1
ATOM 900 N N . TYR A 1 11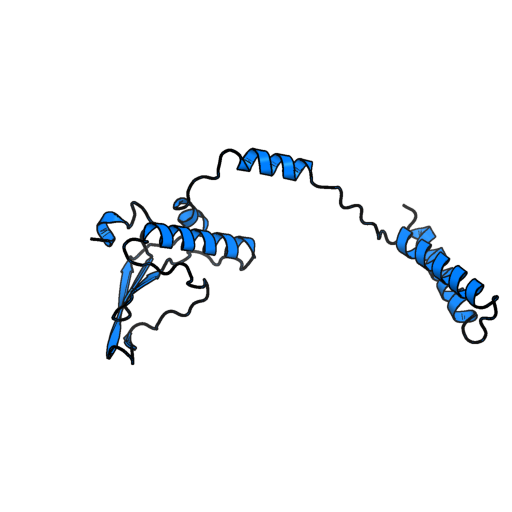0 ? 14.199 14.576 3.898 1.00 87.44 110 TYR A N 1
ATOM 901 C CA . TYR A 1 110 ? 13.479 13.933 2.799 1.00 87.44 110 TYR A CA 1
ATOM 902 C C . TYR A 1 110 ? 13.354 14.842 1.576 1.00 87.44 110 TYR A C 1
ATOM 904 O O . TYR A 1 110 ? 13.524 14.375 0.446 1.00 87.44 110 TYR A O 1
ATOM 912 N N . ASP A 1 111 ? 13.115 16.137 1.778 1.00 85.75 111 ASP A N 1
ATOM 913 C CA . ASP A 1 111 ? 13.021 17.091 0.672 1.00 85.75 111 ASP A CA 1
ATOM 914 C C . ASP A 1 111 ? 14.366 17.254 -0.037 1.00 85.75 111 ASP A C 1
ATOM 916 O O . ASP A 1 111 ? 14.436 17.141 -1.265 1.00 85.75 111 ASP A O 1
ATOM 920 N N . LYS A 1 112 ? 15.459 17.347 0.731 1.00 87.38 112 LYS A N 1
ATOM 921 C CA . LYS A 1 112 ? 16.828 17.366 0.196 1.00 87.38 112 LYS A CA 1
ATOM 922 C C . LYS A 1 112 ? 17.143 16.093 -0.596 1.00 87.38 112 LYS A C 1
ATOM 924 O O . LYS A 1 112 ? 17.682 16.167 -1.701 1.00 87.38 112 LYS A O 1
ATOM 929 N N . TRP A 1 113 ? 16.758 14.921 -0.082 1.00 87.94 113 TRP A N 1
ATOM 930 C CA . TRP A 1 113 ? 16.910 13.647 -0.795 1.00 87.94 113 TRP A CA 1
ATOM 931 C C . TRP A 1 113 ? 16.099 13.613 -2.097 1.00 87.94 113 TRP A C 1
ATOM 933 O O . TRP A 1 113 ? 16.590 13.175 -3.140 1.00 87.94 113 TRP A O 1
ATOM 943 N N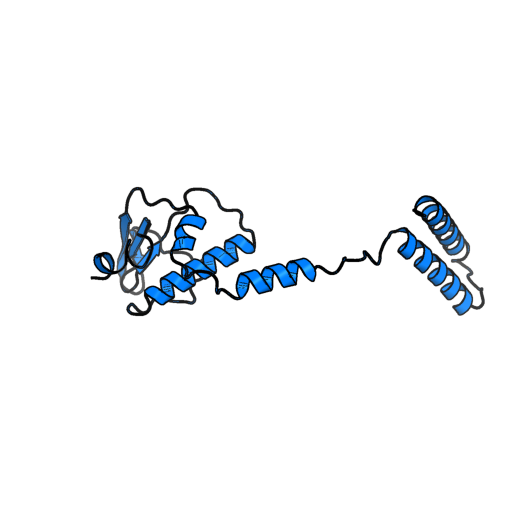 . LYS A 1 114 ? 14.857 14.101 -2.072 1.00 85.56 114 LYS A N 1
ATOM 944 C CA . LYS A 1 114 ? 13.967 14.134 -3.239 1.00 85.56 114 LYS A CA 1
ATOM 945 C C . LYS A 1 114 ? 14.501 15.062 -4.329 1.00 85.56 114 LYS A C 1
ATOM 947 O O . LYS A 1 114 ? 14.423 14.716 -5.511 1.00 85.56 114 LYS A O 1
ATOM 952 N N . GLU A 1 115 ? 15.063 16.208 -3.956 1.00 85.88 115 GLU A N 1
ATOM 953 C CA . GLU A 1 115 ? 15.744 17.119 -4.878 1.00 85.88 115 GLU A CA 1
ATOM 954 C C . GLU A 1 115 ? 17.009 16.502 -5.471 1.00 85.88 115 GLU A C 1
ATOM 956 O O . GLU A 1 115 ? 17.176 16.515 -6.693 1.00 85.88 115 GLU A O 1
ATOM 961 N N . GLN A 1 116 ? 17.857 15.886 -4.644 1.00 84.44 116 GLN A N 1
ATOM 962 C CA . GLN A 1 116 ? 19.030 15.148 -5.120 1.00 84.44 116 GLN A CA 1
ATOM 963 C C . GLN A 1 116 ? 18.631 14.039 -6.095 1.00 84.44 116 GLN A C 1
ATOM 965 O O . GLN A 1 116 ? 19.238 13.897 -7.152 1.00 84.44 116 GLN A O 1
ATOM 970 N N . LYS A 1 117 ? 17.558 13.294 -5.808 1.00 80.62 117 LYS A N 1
ATOM 971 C CA . LYS A 1 117 ? 17.056 12.240 -6.697 1.00 80.62 117 LYS A CA 1
ATOM 972 C C . LYS A 1 117 ? 16.506 12.787 -8.014 1.00 80.62 117 LYS A C 1
ATOM 974 O O . LYS A 1 117 ? 16.661 12.137 -9.044 1.00 80.62 117 LYS A O 1
ATOM 979 N N . LYS A 1 118 ? 15.873 13.968 -8.010 1.00 78.19 118 LYS A N 1
ATOM 980 C CA . LYS A 1 118 ? 15.460 14.657 -9.246 1.00 78.19 118 LYS A CA 1
ATOM 981 C C . LYS A 1 118 ? 16.672 15.051 -10.091 1.00 78.19 118 LYS A C 1
ATOM 983 O O . LYS A 1 118 ? 16.637 14.811 -11.293 1.00 78.19 118 LYS A O 1
ATOM 988 N N . LYS A 1 119 ? 17.724 15.598 -9.469 1.00 73.75 119 LYS A N 1
ATOM 989 C CA . LYS A 1 119 ? 18.993 15.950 -10.137 1.00 73.75 119 LYS A CA 1
ATOM 990 C C . LYS A 1 119 ? 19.714 14.705 -10.673 1.00 73.75 119 LYS A C 1
ATOM 992 O O . LYS A 1 119 ? 20.201 14.712 -11.794 1.00 73.75 119 LYS A O 1
ATOM 997 N N . ASN A 1 120 ? 19.663 13.606 -9.921 1.00 64.56 120 ASN A N 1
ATOM 998 C CA . ASN A 1 120 ? 20.232 12.303 -10.274 1.00 64.56 120 ASN A CA 1
ATOM 999 C C . ASN A 1 120 ? 19.316 11.435 -11.146 1.00 64.56 120 ASN A C 1
ATOM 1001 O O . ASN A 1 120 ? 19.559 10.230 -11.267 1.00 64.56 120 ASN A O 1
ATOM 1005 N N . LYS A 1 121 ? 18.272 11.996 -11.773 1.00 65.31 121 LYS A N 1
ATOM 1006 C CA . LYS A 1 121 ? 17.611 11.308 -12.884 1.00 65.31 121 LYS A CA 1
ATOM 1007 C C . LYS A 1 121 ? 18.629 11.204 -14.016 1.00 65.31 121 LYS A C 1
ATOM 1009 O O . LYS A 1 121 ? 18.695 12.073 -14.880 1.00 65.31 121 LYS A O 1
ATOM 1014 N N . LYS A 1 122 ? 19.444 10.143 -13.987 1.00 64.56 122 LYS A N 1
ATOM 1015 C CA . LYS A 1 122 ? 20.291 9.747 -15.108 1.00 64.56 122 LYS A CA 1
ATOM 1016 C C . LYS A 1 122 ? 19.397 9.779 -16.341 1.00 64.56 122 LYS A C 1
ATOM 1018 O O . LYS A 1 122 ? 18.325 9.168 -16.322 1.00 64.56 122 LYS A O 1
ATOM 1023 N N . LYS A 1 123 ? 19.803 10.521 -17.377 1.00 61.84 123 LYS A N 1
ATOM 1024 C CA . LYS A 1 123 ? 19.215 10.353 -18.706 1.00 61.84 123 LYS A CA 1
ATOM 1025 C C . LYS A 1 123 ? 19.281 8.858 -18.982 1.00 61.84 123 LYS A C 1
ATOM 1027 O O . LYS A 1 123 ? 20.370 8.290 -19.039 1.00 61.84 123 LYS A O 1
ATOM 1032 N N . VAL A 1 124 ? 18.122 8.214 -19.050 1.00 60.09 124 VAL A N 1
ATOM 1033 C CA . VAL A 1 124 ? 18.043 6.863 -19.582 1.00 60.09 124 VAL A CA 1
ATOM 1034 C C . VAL A 1 124 ? 18.338 7.047 -21.060 1.00 60.09 124 VAL A C 1
ATOM 1036 O O . VAL A 1 124 ? 17.454 7.399 -21.836 1.00 60.09 124 VAL A O 1
ATOM 1039 N N . TYR A 1 125 ? 19.612 6.942 -21.428 1.00 59.09 125 TYR A N 1
ATOM 1040 C CA . TYR A 1 125 ? 19.979 6.786 -22.820 1.00 59.09 125 TYR A CA 1
ATOM 1041 C C . TYR A 1 125 ? 19.382 5.451 -23.229 1.00 59.09 125 TYR A C 1
ATOM 1043 O O . TYR A 1 125 ? 19.723 4.409 -22.668 1.00 59.09 125 TYR A O 1
ATOM 1051 N N . ASN A 1 126 ? 18.410 5.498 -24.130 1.00 58.59 126 ASN A N 1
ATOM 1052 C CA . ASN A 1 126 ? 17.876 4.291 -24.716 1.00 58.59 126 ASN A CA 1
ATOM 1053 C C . ASN A 1 126 ? 19.005 3.705 -25.575 1.00 58.59 126 ASN A C 1
ATOM 1055 O O . ASN A 1 126 ? 19.213 4.144 -26.702 1.00 58.59 126 ASN A O 1
ATOM 1059 N N . PHE A 1 127 ? 19.796 2.785 -25.011 1.00 58.03 127 PHE A N 1
ATOM 1060 C CA . PHE A 1 127 ? 20.915 2.144 -25.716 1.00 58.03 127 PHE A CA 1
ATOM 1061 C C . PHE A 1 127 ? 20.444 1.459 -27.010 1.00 58.03 127 PHE A C 1
ATOM 1063 O O . PHE A 1 127 ? 21.199 1.353 -27.972 1.00 58.03 127 PHE A O 1
ATOM 1070 N N . PHE A 1 128 ? 19.161 1.098 -27.062 1.00 62.12 128 PHE A N 1
ATOM 1071 C CA . PHE A 1 128 ? 18.506 0.434 -28.178 1.00 62.12 128 PHE A CA 1
ATOM 1072 C C . PHE A 1 128 ? 17.605 1.393 -28.963 1.00 62.12 128 PHE A C 1
ATOM 1074 O O . PHE A 1 128 ? 16.411 1.141 -29.126 1.00 62.12 128 PHE A O 1
ATOM 1081 N N . ASN A 1 129 ? 18.147 2.509 -29.464 1.00 78.31 129 ASN A N 1
ATOM 1082 C CA . ASN A 1 129 ? 17.501 3.118 -30.628 1.00 78.31 129 ASN A CA 1
ATOM 1083 C C . ASN A 1 129 ? 17.555 2.094 -31.777 1.00 78.31 129 ASN A C 1
ATOM 1085 O O . ASN A 1 129 ? 18.564 1.405 -31.945 1.00 78.31 129 ASN A O 1
ATOM 1089 N N . LEU A 1 130 ? 16.472 1.988 -32.546 1.00 86.19 130 LEU A N 1
ATOM 1090 C CA . LEU A 1 130 ? 16.321 1.044 -33.651 1.00 86.19 130 LEU A CA 1
ATOM 1091 C C . LEU A 1 130 ? 17.523 1.095 -34.603 1.00 86.19 130 LEU A C 1
ATOM 1093 O O . LEU A 1 130 ? 18.012 0.050 -35.017 1.00 86.19 130 LEU A O 1
ATOM 1097 N N . TYR A 1 131 ? 18.056 2.291 -34.866 1.00 88.94 131 TYR A N 1
ATOM 1098 C CA . TYR A 1 131 ? 19.283 2.472 -35.640 1.00 88.94 131 TYR A CA 1
ATOM 1099 C C . TYR A 1 131 ? 20.466 1.658 -35.088 1.00 88.94 131 TYR A C 1
ATOM 1101 O O . TYR A 1 131 ? 21.030 0.842 -35.811 1.00 88.94 131 TYR A O 1
ATOM 1109 N N . ASN A 1 132 ? 20.802 1.814 -33.802 1.00 87.19 132 ASN A N 1
ATOM 1110 C CA . ASN A 1 132 ? 21.927 1.105 -33.180 1.00 87.19 132 ASN A CA 1
ATOM 1111 C C . ASN A 1 132 ? 21.727 -0.413 -33.224 1.00 87.19 132 ASN A C 1
ATOM 1113 O O . ASN A 1 132 ? 22.656 -1.141 -33.552 1.00 87.19 132 ASN A O 1
ATOM 1117 N N . LEU A 1 133 ? 20.504 -0.882 -32.957 1.00 90.62 133 LEU A N 1
ATOM 1118 C CA . LEU A 1 133 ? 20.165 -2.305 -33.026 1.00 90.62 133 LEU A CA 1
ATOM 1119 C C . LEU A 1 133 ? 20.397 -2.881 -34.432 1.00 90.62 133 LEU A C 1
ATOM 1121 O O . LEU A 1 133 ? 20.918 -3.985 -34.570 1.00 90.62 133 LEU A O 1
ATOM 1125 N N . LEU A 1 134 ? 19.993 -2.147 -35.471 1.00 93.38 134 LEU A N 1
ATOM 1126 C CA . LEU A 1 134 ? 20.155 -2.572 -36.861 1.00 93.38 134 LEU A CA 1
ATOM 1127 C C . LEU A 1 134 ? 21.630 -2.605 -37.271 1.00 93.38 134 LEU A C 1
ATOM 1129 O O . LEU A 1 134 ? 22.044 -3.566 -37.909 1.00 93.38 134 LEU A O 1
ATOM 1133 N N . ILE A 1 135 ? 22.425 -1.613 -36.859 1.00 92.75 135 ILE A N 1
ATOM 1134 C CA . ILE A 1 135 ? 23.874 -1.595 -37.110 1.00 92.75 135 ILE A CA 1
ATOM 1135 C C . ILE A 1 135 ? 24.573 -2.773 -36.418 1.00 92.75 135 ILE A C 1
ATOM 1137 O O . ILE A 1 135 ? 25.375 -3.451 -37.052 1.00 92.75 135 ILE A O 1
ATOM 1141 N N . THR A 1 136 ? 24.236 -3.077 -35.160 1.00 93.81 136 THR A N 1
ATOM 1142 C CA . THR A 1 136 ? 24.800 -4.245 -34.461 1.00 93.81 136 THR A CA 1
ATOM 1143 C C . THR A 1 136 ? 24.471 -5.552 -35.186 1.00 93.81 136 THR A C 1
ATOM 1145 O O . THR A 1 136 ? 25.366 -6.355 -35.414 1.00 93.81 136 THR A O 1
ATOM 1148 N N . ARG A 1 137 ? 23.226 -5.731 -35.647 1.00 94.75 137 ARG A N 1
ATOM 1149 C CA . ARG A 1 137 ? 22.822 -6.928 -36.408 1.00 94.75 137 ARG A CA 1
ATOM 1150 C C . ARG A 1 137 ? 23.552 -7.085 -37.741 1.00 94.75 137 ARG A C 1
ATOM 1152 O O . ARG A 1 137 ? 23.765 -8.214 -38.173 1.00 94.75 137 ARG A O 1
ATOM 1159 N N . LEU A 1 138 ? 23.899 -5.983 -38.409 1.00 96.12 138 LEU A N 1
ATOM 1160 C CA . LEU A 1 138 ? 24.726 -6.033 -39.620 1.00 96.12 138 LEU A CA 1
ATOM 1161 C C . LEU A 1 138 ? 26.119 -6.582 -39.297 1.00 96.12 138 LEU A C 1
ATOM 1163 O O . LEU A 1 138 ? 26.561 -7.515 -39.962 1.00 96.12 138 LEU A O 1
ATOM 1167 N N . GLY A 1 139 ? 26.747 -6.080 -38.228 1.00 96.25 139 GLY A N 1
ATOM 1168 C CA . GLY A 1 139 ? 28.037 -6.585 -37.754 1.00 96.25 139 GLY A CA 1
ATOM 1169 C C . GLY A 1 139 ? 27.984 -8.052 -37.311 1.00 96.25 139 GLY A C 1
ATOM 1170 O O . GLY A 1 139 ? 28.899 -8.815 -37.603 1.00 96.25 139 GLY A O 1
ATOM 1171 N N . ASP A 1 140 ? 26.890 -8.487 -36.678 1.00 96.12 140 ASP A N 1
ATOM 1172 C CA . ASP A 1 140 ? 26.695 -9.898 -36.316 1.00 96.12 140 ASP A CA 1
ATOM 1173 C C . ASP A 1 140 ? 26.640 -10.801 -37.562 1.00 96.12 140 ASP A C 1
ATOM 1175 O O . ASP A 1 140 ? 27.215 -11.890 -37.571 1.00 96.12 140 ASP A O 1
ATOM 1179 N N . LEU A 1 141 ? 25.969 -10.357 -38.633 1.00 96.50 141 LEU A N 1
ATOM 1180 C CA . LEU A 1 141 ? 25.902 -11.098 -39.897 1.00 96.50 141 LEU A CA 1
ATOM 1181 C C . LEU A 1 141 ? 27.269 -11.187 -40.582 1.00 96.50 141 LEU A C 1
ATOM 1183 O O . LEU A 1 141 ? 27.630 -12.270 -41.041 1.00 96.50 141 LEU A O 1
ATOM 1187 N N . GLU A 1 142 ? 28.027 -10.089 -40.615 1.00 96.25 142 GLU A N 1
ATOM 1188 C CA . GLU A 1 142 ? 29.412 -10.073 -41.111 1.00 96.25 142 GLU A CA 1
ATOM 1189 C C . GLU A 1 142 ? 30.272 -11.047 -40.305 1.00 96.25 142 GLU A C 1
ATOM 1191 O O . GLU A 1 142 ? 30.952 -11.901 -40.875 1.00 96.25 142 GLU A O 1
ATOM 1196 N N . LYS A 1 143 ? 30.150 -11.017 -38.972 1.00 97.25 143 LYS A N 1
ATOM 1197 C CA . LYS A 1 143 ? 30.929 -11.901 -38.110 1.00 97.25 143 LYS A CA 1
ATOM 1198 C C . LYS A 1 143 ? 30.587 -13.375 -38.305 1.00 97.25 143 LYS A C 1
ATOM 1200 O O . LYS A 1 143 ? 31.475 -14.224 -38.280 1.00 97.25 143 LYS A O 1
ATOM 1205 N N . LEU A 1 144 ? 29.313 -13.696 -38.517 1.00 95.69 144 LEU A N 1
ATOM 1206 C CA . LEU A 1 144 ? 28.878 -15.061 -38.817 1.00 95.69 144 LEU A CA 1
ATOM 1207 C C . LEU A 1 144 ? 29.406 -15.563 -40.164 1.00 95.69 144 LEU A C 1
ATOM 1209 O O . LEU A 1 144 ? 29.679 -16.757 -40.286 1.00 95.69 144 LEU A O 1
ATOM 1213 N N . GLN A 1 145 ? 29.538 -14.685 -41.161 1.00 95.00 145 GLN A N 1
ATOM 1214 C CA . GLN A 1 145 ? 30.145 -15.033 -42.447 1.00 95.00 145 GLN A CA 1
ATOM 1215 C C . GLN A 1 145 ? 31.650 -15.268 -42.298 1.00 95.00 145 GLN A C 1
ATOM 1217 O O . GLN A 1 145 ? 32.141 -16.286 -42.783 1.00 95.00 145 GLN A O 1
ATOM 1222 N N . GLU A 1 146 ? 32.355 -14.397 -41.568 1.00 96.38 146 GLU A N 1
ATOM 1223 C CA . GLU A 1 146 ? 33.780 -14.571 -41.251 1.00 96.38 146 GLU A CA 1
ATOM 1224 C C . GLU A 1 146 ? 34.050 -15.903 -40.542 1.00 96.38 146 GLU A C 1
ATOM 1226 O O . GLU A 1 146 ? 34.926 -16.653 -40.954 1.00 96.38 146 GLU A O 1
ATOM 1231 N N . LEU A 1 147 ? 33.270 -16.237 -39.505 1.00 96.94 147 LEU A N 1
ATOM 1232 C CA . LEU A 1 147 ? 33.423 -17.482 -38.735 1.00 96.94 147 LEU A CA 1
ATOM 1233 C C . LEU A 1 147 ? 33.165 -18.757 -39.555 1.00 96.94 147 LEU A C 1
ATOM 1235 O O . LEU A 1 147 ? 33.437 -19.856 -39.079 1.00 96.94 147 LEU A O 1
ATOM 1239 N N . ARG A 1 148 ? 32.595 -18.622 -40.754 1.00 94.25 148 ARG A N 1
ATOM 1240 C CA . ARG A 1 148 ? 32.311 -19.720 -41.683 1.00 94.25 148 ARG A CA 1
ATOM 1241 C C . ARG A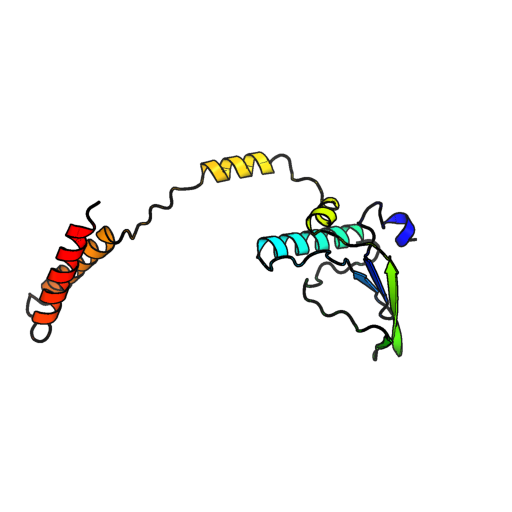 1 148 ? 33.248 -19.718 -42.888 1.00 94.25 148 ARG A C 1
ATOM 1243 O O . ARG A 1 148 ? 32.930 -20.375 -43.876 1.00 94.25 148 ARG A O 1
ATOM 1250 N N . ASP A 1 149 ? 34.328 -18.938 -42.853 1.00 94.69 149 ASP A N 1
ATOM 1251 C CA . ASP A 1 149 ? 35.219 -18.712 -43.996 1.00 94.69 149 ASP A CA 1
ATOM 1252 C C . ASP A 1 149 ? 34.441 -18.311 -45.262 1.00 94.69 149 ASP A C 1
ATOM 1254 O O . ASP A 1 149 ? 34.736 -18.738 -46.376 1.00 94.69 149 ASP A O 1
ATOM 1258 N N . PHE A 1 150 ? 33.368 -17.532 -45.079 1.00 91.88 150 PHE A N 1
ATOM 1259 C CA . PHE A 1 150 ? 32.421 -17.117 -46.118 1.00 91.88 150 PHE A CA 1
ATOM 1260 C C . PHE A 1 150 ? 31.684 -18.267 -46.836 1.00 91.88 150 PHE A C 1
ATOM 1262 O O . PHE A 1 150 ? 30.888 -18.028 -47.750 1.00 91.88 150 PHE A O 1
ATOM 1269 N N . ASN A 1 151 ? 31.831 -19.512 -46.378 1.00 93.25 151 ASN A N 1
ATOM 1270 C CA . ASN A 1 151 ? 31.104 -20.667 -46.887 1.00 93.25 151 ASN A CA 1
ATOM 1271 C C . ASN A 1 151 ? 29.714 -20.782 -46.235 1.00 93.25 151 ASN A C 1
ATOM 1273 O O . ASN A 1 151 ? 29.497 -21.483 -45.245 1.00 93.25 151 ASN A O 1
ATOM 1277 N N . CYS A 1 152 ? 28.746 -20.061 -46.805 1.00 91.44 152 CYS A N 1
ATOM 1278 C CA . CYS A 1 152 ? 27.373 -19.972 -46.295 1.00 91.44 152 CYS A CA 1
ATOM 1279 C C . CYS A 1 152 ? 26.349 -20.767 -47.132 1.00 91.44 152 CYS A C 1
ATOM 1281 O O . CYS A 1 152 ? 25.213 -20.319 -47.302 1.00 91.44 152 CYS A O 1
ATOM 1283 N N . HIS A 1 153 ? 26.714 -21.925 -47.695 1.00 91.56 153 HIS A N 1
ATOM 1284 C CA . HIS A 1 153 ? 25.772 -22.745 -48.473 1.00 91.56 153 HIS A CA 1
ATOM 1285 C C . HIS A 1 153 ? 24.487 -23.077 -47.690 1.00 91.56 153 HIS A C 1
ATOM 1287 O O . HIS A 1 153 ? 24.529 -23.420 -46.510 1.00 91.56 153 HIS A O 1
ATOM 1293 N N . GLY A 1 154 ? 23.333 -22.921 -48.347 1.00 91.38 154 GLY A N 1
ATOM 1294 C CA . GLY A 1 154 ? 22.000 -23.103 -47.755 1.00 91.38 154 GLY A CA 1
ATOM 1295 C C . GLY A 1 154 ? 21.457 -21.903 -46.964 1.00 91.38 154 GLY A C 1
ATOM 1296 O O . GLY A 1 154 ? 20.252 -21.829 -46.746 1.00 91.38 154 GLY A O 1
ATOM 1297 N N . TYR A 1 155 ? 22.306 -20.943 -46.576 1.00 92.12 155 TYR A N 1
ATOM 1298 C CA . TYR A 1 155 ? 21.902 -19.765 -45.789 1.00 92.12 155 TYR A CA 1
ATOM 1299 C C . TYR A 1 155 ? 22.291 -18.428 -46.426 1.00 92.12 155 TYR A C 1
ATOM 1301 O O . TYR A 1 155 ? 21.856 -17.378 -45.953 1.00 92.12 155 TYR A O 1
ATOM 1309 N N . ARG A 1 156 ? 23.093 -18.443 -47.495 1.00 93.44 156 ARG A N 1
ATOM 1310 C CA . ARG A 1 156 ? 23.633 -17.252 -48.162 1.00 93.44 156 ARG A CA 1
ATOM 1311 C C . ARG A 1 156 ? 22.532 -16.280 -48.569 1.00 93.44 156 ARG A C 1
ATOM 1313 O O . ARG A 1 156 ? 22.602 -15.103 -48.239 1.00 93.44 156 ARG A O 1
ATOM 1320 N N . GLU A 1 157 ? 21.504 -16.776 -49.245 1.00 94.44 157 GLU A N 1
ATOM 1321 C CA . GLU A 1 157 ? 20.392 -15.975 -49.753 1.00 94.44 157 GLU A CA 1
ATOM 1322 C C . GLU A 1 157 ? 19.639 -15.293 -48.601 1.00 94.44 157 GLU A C 1
ATOM 1324 O O . GLU A 1 157 ? 19.332 -14.101 -48.670 1.00 94.44 157 GLU A O 1
ATOM 1329 N N . LEU A 1 158 ? 19.422 -16.023 -47.502 1.00 95.25 158 LEU A N 1
ATOM 1330 C CA . LEU A 1 158 ? 18.786 -15.503 -46.294 1.00 95.25 158 LEU A CA 1
ATOM 1331 C C . LEU A 1 158 ? 19.654 -14.441 -45.608 1.00 95.25 158 LEU A C 1
ATOM 1333 O O . LEU A 1 158 ? 19.150 -13.379 -45.247 1.00 95.25 158 LEU A O 1
ATOM 1337 N N . MET A 1 159 ? 20.955 -14.694 -45.450 1.00 94.88 159 MET A N 1
ATOM 1338 C CA . MET A 1 159 ? 21.883 -13.739 -44.838 1.00 94.88 159 MET A CA 1
ATOM 1339 C C . MET A 1 159 ? 21.976 -12.451 -45.662 1.00 94.88 159 MET A C 1
ATOM 1341 O O . MET A 1 159 ? 21.886 -11.367 -45.092 1.00 94.88 159 MET A O 1
ATOM 1345 N N . CYS A 1 160 ? 22.060 -12.543 -46.993 1.00 94.44 160 CYS A N 1
ATOM 1346 C CA . CYS A 1 160 ? 22.043 -11.379 -47.882 1.00 94.44 160 CYS A CA 1
ATOM 1347 C C . CYS A 1 160 ? 20.716 -10.608 -47.805 1.00 94.44 160 CYS A C 1
ATOM 1349 O O . CYS A 1 160 ? 20.722 -9.375 -47.778 1.00 94.44 160 CYS A O 1
ATOM 1351 N N . PHE A 1 161 ? 19.581 -11.311 -47.738 1.00 97.19 161 PHE A N 1
ATOM 1352 C CA . PHE A 1 161 ? 18.270 -10.683 -47.573 1.00 97.19 161 PHE A CA 1
ATOM 1353 C C . PHE A 1 161 ? 18.173 -9.915 -46.249 1.00 97.19 161 PHE A C 1
ATOM 1355 O O . PHE A 1 161 ? 17.787 -8.745 -46.244 1.00 97.19 161 PHE A O 1
ATOM 1362 N N . LEU A 1 162 ? 18.568 -10.541 -45.135 1.00 96.94 162 LEU A N 1
ATOM 1363 C CA . LEU A 1 162 ? 18.579 -9.912 -43.812 1.00 96.94 162 LEU A CA 1
ATOM 1364 C C . LEU A 1 162 ? 19.527 -8.711 -43.770 1.00 96.94 162 LEU A C 1
ATOM 1366 O O . LEU A 1 162 ? 19.139 -7.652 -43.279 1.00 96.94 162 LEU A O 1
ATOM 1370 N N . TYR A 1 163 ? 20.721 -8.847 -44.350 1.00 96.12 163 TYR A N 1
ATOM 1371 C CA . TYR A 1 163 ? 21.705 -7.772 -44.431 1.00 96.12 163 TYR A CA 1
ATOM 1372 C C . TYR A 1 163 ? 21.150 -6.566 -45.199 1.00 96.12 163 TYR A C 1
ATOM 1374 O O . TYR A 1 163 ? 21.114 -5.451 -44.679 1.00 96.12 163 TYR A O 1
ATOM 1382 N N . ARG A 1 164 ? 20.601 -6.787 -46.402 1.00 96.12 164 ARG A N 1
ATOM 1383 C CA . ARG A 1 164 ? 19.947 -5.731 -47.190 1.00 96.12 164 ARG A 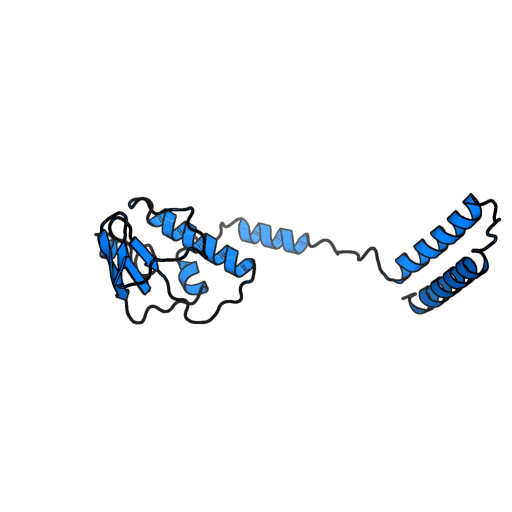CA 1
ATOM 1384 C C . ARG A 1 164 ? 18.797 -5.082 -46.420 1.00 96.12 164 ARG A C 1
ATOM 1386 O O . ARG A 1 164 ? 18.676 -3.861 -46.419 1.00 96.12 164 ARG A O 1
ATOM 1393 N N . ASN A 1 165 ? 17.949 -5.882 -45.779 1.00 96.62 165 ASN A N 1
ATOM 1394 C CA . ASN A 1 165 ? 16.788 -5.393 -45.043 1.00 96.62 165 ASN A CA 1
ATOM 1395 C C . ASN A 1 165 ? 17.195 -4.497 -43.862 1.00 96.62 165 ASN A C 1
ATOM 1397 O O . ASN A 1 165 ? 16.668 -3.394 -43.713 1.00 96.62 165 ASN A O 1
ATOM 1401 N N . PHE A 1 166 ? 18.165 -4.927 -43.051 1.00 95.94 166 PHE A N 1
ATOM 1402 C CA . PHE A 1 166 ? 18.648 -4.134 -41.920 1.00 95.94 166 PHE A CA 1
ATOM 1403 C C . PHE A 1 166 ? 19.381 -2.868 -42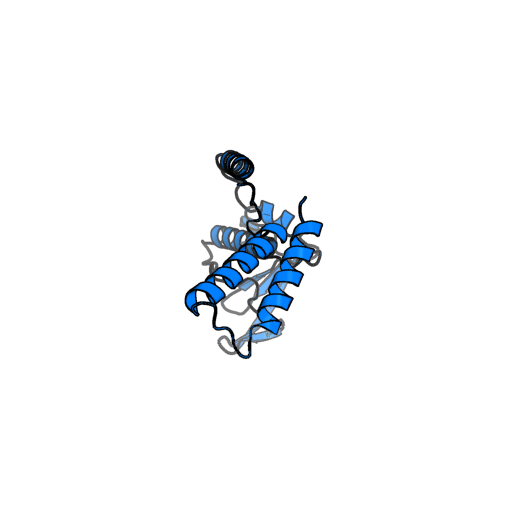.368 1.00 95.94 166 PHE A C 1
ATOM 1405 O O . PHE A 1 166 ? 19.174 -1.818 -41.761 1.00 95.94 166 PHE A O 1
ATOM 1412 N N . ALA A 1 167 ? 20.154 -2.929 -43.456 1.00 94.81 167 ALA A N 1
ATOM 1413 C CA . ALA A 1 167 ? 20.811 -1.762 -44.041 1.00 94.81 167 ALA A CA 1
ATOM 1414 C C . ALA A 1 167 ? 19.801 -0.735 -44.582 1.00 94.81 167 ALA A C 1
ATOM 1416 O O . ALA A 1 167 ? 19.925 0.460 -44.329 1.00 94.81 167 ALA A O 1
ATOM 1417 N N . MET A 1 168 ? 18.751 -1.184 -45.273 1.00 95.19 168 MET A N 1
ATOM 1418 C CA . MET A 1 168 ? 17.691 -0.287 -45.746 1.00 95.19 168 MET A CA 1
ATOM 1419 C C . MET A 1 168 ? 16.962 0.378 -44.578 1.00 95.19 168 MET A C 1
ATOM 1421 O O . MET A 1 168 ? 16.771 1.592 -44.570 1.00 95.19 168 MET A O 1
ATOM 1425 N N . GLN A 1 169 ? 16.588 -0.396 -43.559 1.00 92.75 169 GLN A N 1
ATOM 1426 C CA . GLN A 1 169 ? 15.917 0.149 -42.380 1.00 92.75 169 GLN A CA 1
ATOM 1427 C C . GLN A 1 169 ? 16.817 1.101 -41.584 1.00 92.75 169 GLN A C 1
ATOM 1429 O O . GLN A 1 169 ? 16.319 2.094 -41.054 1.00 92.75 169 GLN A O 1
ATOM 1434 N N . SER A 1 170 ? 18.125 0.845 -41.492 1.00 90.44 170 SER A N 1
ATOM 1435 C CA . SER A 1 170 ? 19.038 1.725 -40.757 1.00 90.44 170 SER A CA 1
ATOM 1436 C C . SER A 1 170 ? 19.186 3.079 -41.450 1.00 90.44 170 SER A C 1
ATOM 1438 O O . SER A 1 170 ? 19.196 4.099 -40.765 1.00 90.44 170 SER A O 1
ATOM 1440 N N . LEU A 1 171 ? 19.181 3.119 -42.788 1.00 88.81 171 LEU A N 1
ATOM 1441 C CA . LEU A 1 171 ? 19.184 4.366 -43.562 1.00 88.81 171 LEU A CA 1
ATOM 1442 C C . LEU A 1 171 ? 17.961 5.244 -43.260 1.00 88.81 171 LEU A C 1
ATOM 1444 O O . LEU A 1 171 ? 18.114 6.444 -43.046 1.00 88.81 171 LEU A O 1
ATOM 1448 N N . PHE A 1 172 ? 16.763 4.657 -43.173 1.00 85.50 172 PHE A N 1
ATOM 1449 C CA . PHE A 1 172 ? 15.542 5.405 -42.838 1.00 85.50 172 PHE A CA 1
ATOM 1450 C C . PHE A 1 172 ? 15.499 5.888 -41.383 1.00 85.50 172 PHE A C 1
ATOM 1452 O O . PHE A 1 172 ? 14.868 6.901 -41.086 1.00 85.50 172 PHE A O 1
ATOM 1459 N N . ASN A 1 173 ? 16.166 5.171 -40.476 1.00 81.44 173 ASN A N 1
ATOM 1460 C CA . ASN A 1 173 ? 16.178 5.467 -39.042 1.00 81.44 173 ASN A CA 1
ATOM 1461 C C . ASN A 1 173 ? 17.416 6.260 -38.592 1.00 81.44 173 ASN A C 1
ATOM 1463 O O . ASN A 1 173 ? 17.632 6.432 -37.393 1.00 81.44 173 ASN A O 1
ATOM 1467 N N . ARG A 1 174 ? 18.221 6.758 -39.537 1.00 72.69 174 ARG A N 1
ATOM 1468 C CA . ARG A 1 174 ? 19.379 7.621 -39.288 1.00 72.69 174 ARG A CA 1
ATOM 1469 C C . ARG A 1 174 ? 18.891 9.048 -38.993 1.00 72.69 174 ARG A C 1
ATOM 1471 O O . ARG A 1 174 ? 18.890 9.905 -39.871 1.00 72.69 174 ARG A O 1
ATOM 1478 N N . ARG A 1 175 ? 18.397 9.274 -37.776 1.00 59.34 175 ARG A N 1
ATOM 1479 C CA . ARG A 1 175 ? 18.027 10.590 -37.233 1.00 59.34 175 ARG A CA 1
ATOM 1480 C C . ARG A 1 175 ? 18.723 10.825 -35.905 1.00 59.34 175 ARG A C 1
ATOM 1482 O O . ARG A 1 175 ? 18.739 9.877 -35.087 1.00 59.34 175 ARG A O 1
#

pLDDT: mean 86.5, std 8.92, range [58.03, 97.25]